Protein AF-A0A3M1Y9X3-F1 (afdb_monomer_lite)

Structure (mmCIF, N/CA/C/O backbone):
data_AF-A0A3M1Y9X3-F1
#
_entry.id   AF-A0A3M1Y9X3-F1
#
loop_
_atom_site.group_PDB
_atom_site.id
_atom_site.type_symbol
_atom_site.label_atom_id
_atom_site.label_alt_id
_atom_site.label_comp_id
_atom_site.label_asym_id
_atom_site.label_entity_id
_atom_site.label_seq_id
_atom_site.pdbx_PDB_ins_code
_atom_site.Cartn_x
_atom_site.Cartn_y
_atom_site.Cartn_z
_atom_site.occupancy
_atom_site.B_iso_or_equiv
_atom_site.auth_seq_id
_atom_site.auth_comp_id
_atom_site.auth_asym_id
_atom_site.auth_atom_id
_atom_site.pdbx_PDB_model_num
ATOM 1 N N . MET A 1 1 ? 29.816 -4.822 -5.040 1.00 51.78 1 MET A N 1
ATOM 2 C CA . MET A 1 1 ? 30.698 -4.281 -6.110 1.00 51.78 1 MET A CA 1
ATOM 3 C C . MET A 1 1 ? 29.954 -3.643 -7.298 1.00 51.78 1 MET A C 1
ATOM 5 O O . MET A 1 1 ? 30.476 -2.683 -7.849 1.00 51.78 1 MET A O 1
ATOM 9 N N . ARG A 1 2 ? 28.744 -4.093 -7.690 1.00 54.59 2 ARG A N 1
ATOM 10 C CA . ARG A 1 2 ? 27.957 -3.503 -8.805 1.00 54.59 2 ARG A CA 1
ATOM 11 C C . ARG A 1 2 ? 27.563 -2.029 -8.587 1.00 54.59 2 ARG A C 1
ATOM 13 O O . ARG A 1 2 ? 27.674 -1.231 -9.508 1.00 54.59 2 ARG A O 1
ATOM 20 N N . ASN A 1 3 ? 27.192 -1.663 -7.360 1.00 64.19 3 ASN A N 1
ATOM 21 C CA . ASN A 1 3 ? 26.694 -0.319 -7.032 1.00 64.19 3 ASN A CA 1
ATOM 22 C C . ASN A 1 3 ? 27.787 0.765 -7.099 1.00 64.19 3 ASN A C 1
ATOM 24 O O . ASN A 1 3 ? 27.517 1.869 -7.549 1.00 64.19 3 ASN A O 1
ATOM 28 N N . ILE A 1 4 ? 29.036 0.431 -6.748 1.00 73.25 4 ILE A N 1
ATOM 29 C CA . ILE A 1 4 ? 30.180 1.359 -6.843 1.00 73.25 4 ILE A CA 1
ATOM 30 C C . ILE A 1 4 ? 30.497 1.675 -8.312 1.00 73.25 4 ILE A C 1
ATOM 32 O O . ILE A 1 4 ? 30.696 2.831 -8.669 1.00 73.25 4 ILE A O 1
ATOM 36 N N . LYS A 1 5 ? 30.473 0.666 -9.196 1.00 69.56 5 LYS A N 1
ATOM 37 C CA . LYS A 1 5 ? 30.665 0.877 -10.642 1.00 69.56 5 LYS A CA 1
ATOM 38 C C . LYS A 1 5 ? 29.556 1.743 -11.251 1.00 69.56 5 LYS A C 1
ATOM 40 O O . LYS A 1 5 ? 29.841 2.581 -12.099 1.00 69.56 5 LYS A O 1
ATOM 45 N N . LEU A 1 6 ? 28.311 1.554 -10.807 1.00 72.19 6 LEU A N 1
ATOM 46 C CA . LEU A 1 6 ? 27.173 2.370 -11.238 1.00 72.19 6 LEU A CA 1
ATOM 47 C C . LEU A 1 6 ? 27.289 3.820 -10.751 1.00 72.19 6 LEU A C 1
ATOM 49 O O . LEU A 1 6 ? 27.031 4.724 -11.536 1.00 72.19 6 LEU A O 1
ATOM 53 N N . PHE A 1 7 ? 27.755 4.043 -9.518 1.00 76.31 7 PHE A N 1
ATOM 54 C CA . PHE A 1 7 ? 28.003 5.381 -8.974 1.00 76.31 7 PHE A CA 1
ATOM 55 C C . PHE A 1 7 ? 29.033 6.163 -9.799 1.00 76.31 7 PHE A C 1
ATOM 57 O O . PHE A 1 7 ? 28.748 7.272 -10.239 1.00 76.31 7 PHE A O 1
ATOM 64 N N . PHE A 1 8 ? 30.199 5.574 -10.087 1.00 81.38 8 PHE A N 1
ATOM 65 C CA . PHE A 1 8 ? 31.223 6.254 -10.891 1.00 81.38 8 PHE A CA 1
ATOM 66 C C . PHE A 1 8 ? 30.793 6.468 -12.345 1.00 81.38 8 PHE A C 1
ATOM 68 O O . PHE A 1 8 ? 31.128 7.491 -12.934 1.00 81.38 8 PHE A O 1
ATOM 75 N N . LYS A 1 9 ? 30.014 5.542 -12.918 1.00 71.94 9 LYS A N 1
ATOM 76 C CA . LYS A 1 9 ? 29.451 5.712 -14.262 1.00 71.94 9 LYS A CA 1
ATOM 77 C C . LYS A 1 9 ? 28.420 6.844 -14.297 1.00 71.94 9 LYS A C 1
ATOM 79 O O . LYS A 1 9 ? 28.473 7.661 -15.207 1.00 71.94 9 LYS A O 1
ATOM 84 N N . ALA A 1 10 ? 27.536 6.923 -13.302 1.00 69.00 10 ALA A N 1
ATOM 85 C CA . ALA A 1 10 ? 26.577 8.016 -13.164 1.00 69.00 10 ALA A CA 1
ATOM 86 C C . ALA A 1 10 ? 27.290 9.361 -12.959 1.00 69.00 10 ALA A C 1
ATOM 88 O O . ALA A 1 10 ? 26.981 10.315 -13.656 1.00 69.00 10 ALA A O 1
ATOM 89 N N . LEU A 1 11 ? 28.306 9.415 -12.091 1.00 78.62 11 LEU A N 1
ATOM 90 C CA . LEU A 1 11 ? 29.113 10.615 -11.859 1.00 78.62 11 LEU A CA 1
ATOM 91 C C . LEU A 1 11 ? 29.820 11.094 -13.136 1.00 78.62 11 LEU A C 1
ATOM 93 O O . LEU A 1 11 ? 29.822 12.283 -13.437 1.00 78.62 11 LEU A O 1
ATOM 97 N N . TRP A 1 12 ? 30.395 10.169 -13.905 1.00 79.25 12 TRP A N 1
ATOM 98 C CA . TRP A 1 12 ? 31.059 10.481 -15.169 1.00 79.25 12 TRP A CA 1
ATOM 99 C C . TRP A 1 12 ? 30.085 10.973 -16.248 1.00 79.25 12 TRP A C 1
ATOM 101 O O . TRP A 1 12 ? 30.416 11.900 -16.983 1.00 79.25 12 TRP A O 1
ATOM 111 N N . LEU A 1 13 ? 28.882 10.398 -16.318 1.00 75.50 13 LEU A N 1
ATOM 112 C CA . LEU A 1 13 ? 27.812 10.863 -17.207 1.00 75.50 13 LEU A CA 1
ATOM 113 C C . LEU A 1 13 ? 27.341 12.274 -16.811 1.00 75.50 13 LEU A C 1
ATOM 115 O O . LEU A 1 13 ? 27.300 13.161 -17.661 1.00 75.50 13 LEU A O 1
ATOM 119 N N . THR A 1 14 ? 27.139 12.533 -15.513 1.00 74.94 14 THR A N 1
ATOM 120 C CA . THR A 1 14 ? 26.789 13.866 -14.991 1.00 74.94 14 THR A CA 1
ATOM 121 C C . THR A 1 14 ? 27.851 14.917 -15.322 1.00 74.94 14 THR A C 1
ATOM 123 O O . THR A 1 14 ? 27.508 16.023 -15.732 1.00 74.94 14 THR A O 1
ATOM 126 N N . LEU A 1 15 ? 29.142 14.579 -15.213 1.00 79.06 15 LEU A N 1
ATOM 127 C CA . LEU A 1 15 ? 30.249 15.471 -15.593 1.00 79.06 15 LEU A CA 1
ATOM 128 C C . LEU A 1 15 ? 30.286 15.782 -17.098 1.00 79.06 15 LEU A C 1
ATOM 130 O O . LEU A 1 15 ? 30.817 16.817 -17.492 1.00 79.06 15 LEU A O 1
ATOM 134 N N . LYS A 1 16 ? 29.719 14.908 -17.936 1.00 80.94 16 LYS A N 1
ATOM 135 C CA . LYS A 1 16 ? 29.581 15.103 -19.386 1.00 80.94 16 LYS A CA 1
ATOM 136 C C . LYS A 1 16 ? 28.283 15.799 -19.800 1.00 80.94 16 LYS A C 1
ATOM 138 O O . LYS A 1 16 ? 28.095 16.052 -20.985 1.00 80.94 16 LYS A O 1
ATOM 143 N N . GLY A 1 17 ? 27.391 16.100 -18.853 1.00 69.38 17 GLY A N 1
ATOM 144 C CA . GLY A 1 17 ? 26.047 16.605 -19.147 1.00 69.38 17 GLY A CA 1
ATOM 145 C C . GLY A 1 17 ? 25.106 15.550 -19.743 1.00 69.38 17 GLY A C 1
ATOM 146 O O . GLY A 1 17 ? 24.003 15.886 -20.168 1.00 69.38 17 GLY A O 1
ATOM 147 N N . GLU A 1 18 ? 25.513 14.279 -19.762 1.00 67.69 18 GLU A N 1
ATOM 148 C CA . GLU A 1 18 ? 24.703 13.161 -20.238 1.00 67.69 18 GLU A CA 1
ATOM 149 C C . GLU A 1 18 ? 23.920 12.569 -19.058 1.00 67.69 18 GLU A C 1
ATOM 151 O O . GLU A 1 18 ? 24.476 12.288 -17.995 1.00 67.69 18 GLU A O 1
ATOM 156 N N . LYS A 1 19 ? 22.610 12.363 -19.219 1.00 61.88 19 LYS A N 1
ATOM 157 C CA . LYS A 1 19 ? 21.812 11.660 -18.207 1.00 61.88 19 LYS A CA 1
ATOM 158 C C . LYS A 1 19 ? 21.977 10.149 -18.395 1.00 61.88 19 LYS A C 1
ATOM 160 O O . LYS A 1 19 ? 22.014 9.686 -19.537 1.00 61.88 19 LYS A O 1
ATOM 165 N N . PRO A 1 20 ? 22.076 9.355 -17.312 1.00 65.19 20 PRO A N 1
ATOM 166 C CA . PRO A 1 20 ? 21.984 7.908 -17.440 1.00 65.19 20 PRO A CA 1
ATOM 167 C C . PRO A 1 20 ? 20.663 7.530 -18.128 1.00 65.19 20 PRO A C 1
ATOM 169 O O . PRO A 1 20 ? 19.671 8.237 -17.947 1.00 65.19 20 PRO A O 1
ATOM 172 N N . PRO A 1 21 ? 20.643 6.441 -18.919 1.00 66.94 21 PRO A N 1
ATOM 173 C CA . PRO A 1 21 ? 19.428 6.009 -19.595 1.00 66.94 21 PRO A CA 1
ATOM 174 C C . PRO A 1 21 ? 18.336 5.755 -18.554 1.00 66.94 21 PRO A C 1
ATOM 176 O O . PRO A 1 21 ? 18.556 5.003 -17.599 1.00 66.94 21 PRO A O 1
ATOM 179 N N . GLU A 1 22 ? 17.190 6.413 -18.724 1.00 66.56 22 GLU A N 1
ATOM 180 C CA . GLU A 1 22 ? 16.031 6.225 -17.856 1.00 66.56 22 GLU A CA 1
ATOM 181 C C . GLU A 1 22 ? 15.570 4.769 -17.951 1.00 66.56 22 GLU A C 1
ATOM 183 O O . GLU A 1 22 ? 15.466 4.193 -19.038 1.00 66.56 22 GLU A O 1
ATOM 188 N N . LEU A 1 23 ? 15.341 4.137 -16.797 1.00 73.75 23 LEU A N 1
ATOM 189 C CA . LEU A 1 23 ? 14.733 2.815 -16.789 1.00 73.75 23 LEU A CA 1
ATOM 190 C C 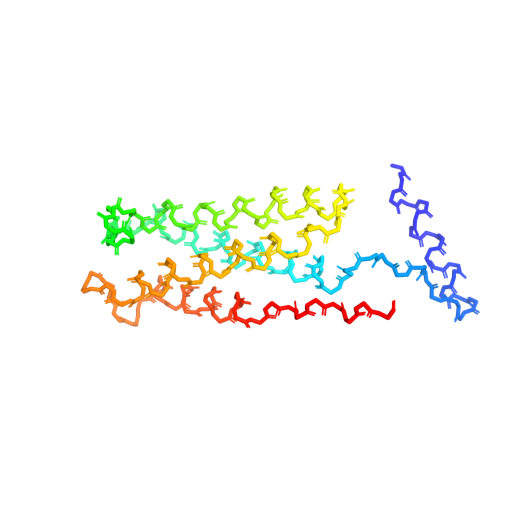. LEU A 1 23 ? 13.263 2.956 -17.200 1.00 73.75 23 LEU A C 1
ATOM 192 O O . LEU A 1 23 ? 12.618 3.930 -16.808 1.00 73.75 23 LEU A O 1
ATOM 196 N N . PRO A 1 24 ? 12.689 1.963 -17.901 1.00 78.25 24 PRO A N 1
ATOM 197 C CA . PRO A 1 24 ? 11.254 1.940 -18.129 1.00 78.25 24 PRO A CA 1
ATOM 198 C C . PRO A 1 24 ? 10.499 2.065 -16.800 1.00 78.25 24 PRO A C 1
ATOM 200 O O . PRO A 1 24 ? 10.837 1.374 -15.822 1.00 78.25 24 PRO A O 1
ATOM 203 N N . HIS A 1 25 ? 9.490 2.939 -16.800 1.00 84.88 25 HIS A N 1
ATOM 204 C CA . HIS A 1 25 ? 8.631 3.249 -15.655 1.00 84.88 25 HIS A CA 1
ATOM 205 C C . HIS A 1 25 ? 9.403 3.713 -14.404 1.00 84.88 25 HIS A C 1
ATOM 207 O O . HIS A 1 25 ? 9.167 3.217 -13.300 1.00 84.88 25 HIS A O 1
ATOM 213 N N . GLN A 1 26 ? 10.389 4.604 -14.568 1.00 87.38 26 GLN A N 1
ATOM 214 C CA . GLN A 1 26 ? 11.181 5.131 -13.448 1.00 87.38 26 GLN A CA 1
ATOM 215 C C . GLN A 1 26 ? 10.307 5.822 -12.386 1.00 87.38 26 GLN A C 1
ATOM 217 O O . GLN A 1 26 ? 10.519 5.617 -11.196 1.00 87.38 26 GLN A O 1
ATOM 222 N N . ASP A 1 27 ? 9.278 6.545 -12.815 1.00 90.50 27 ASP A N 1
ATOM 223 C CA . ASP A 1 27 ? 8.250 7.150 -11.968 1.00 90.50 27 ASP A CA 1
ATOM 224 C C . ASP A 1 27 ? 7.531 6.127 -11.072 1.00 90.50 27 ASP A C 1
ATOM 226 O O . ASP A 1 27 ? 7.423 6.330 -9.860 1.00 90.50 27 ASP A O 1
ATOM 230 N N . LEU A 1 28 ? 7.106 4.989 -11.633 1.00 92.19 28 LEU A N 1
ATOM 231 C CA . LEU A 1 28 ? 6.507 3.900 -10.858 1.00 92.19 28 LEU A CA 1
ATOM 232 C C . LEU A 1 28 ? 7.510 3.291 -9.882 1.00 92.19 28 LEU A C 1
ATOM 234 O O . LEU A 1 28 ? 7.137 2.966 -8.760 1.00 92.19 28 LEU A O 1
ATOM 238 N N . ARG A 1 29 ? 8.781 3.134 -10.272 1.00 93.44 29 ARG A N 1
ATOM 239 C CA . ARG A 1 29 ? 9.819 2.605 -9.366 1.00 93.44 29 ARG A CA 1
ATOM 240 C C . ARG A 1 29 ? 10.021 3.512 -8.161 1.00 93.44 29 ARG A C 1
ATOM 242 O O . ARG A 1 29 ? 10.113 3.006 -7.042 1.00 93.44 29 ARG A O 1
ATOM 249 N N . ASP A 1 30 ? 10.080 4.815 -8.395 1.00 94.25 30 ASP A N 1
ATOM 250 C CA . ASP A 1 30 ? 10.288 5.809 -7.346 1.00 94.25 30 ASP A CA 1
ATOM 251 C C . ASP A 1 30 ? 9.070 5.868 -6.412 1.00 94.25 30 ASP A C 1
ATOM 253 O O . ASP A 1 30 ? 9.229 5.856 -5.189 1.00 94.25 30 ASP A O 1
ATOM 257 N N . TRP A 1 31 ? 7.855 5.816 -6.970 1.00 96.62 31 TRP A N 1
ATOM 258 C CA . TRP A 1 31 ? 6.616 5.704 -6.195 1.00 96.62 31 TRP A CA 1
ATOM 259 C C . TRP A 1 31 ? 6.553 4.396 -5.381 1.00 96.62 31 TRP A C 1
ATOM 261 O O . TRP A 1 31 ? 6.260 4.406 -4.190 1.00 96.62 31 TRP A O 1
ATOM 271 N N . ILE A 1 32 ? 6.931 3.248 -5.943 1.00 96.75 32 ILE A N 1
ATOM 272 C CA . ILE A 1 32 ? 6.962 1.993 -5.173 1.00 96.75 32 ILE A CA 1
ATOM 273 C C . ILE A 1 32 ? 7.895 2.127 -3.962 1.00 96.75 32 ILE A C 1
ATOM 275 O O . ILE A 1 32 ? 7.511 1.789 -2.842 1.00 96.75 32 ILE A O 1
ATOM 279 N N . GLN A 1 33 ? 9.111 2.641 -4.168 1.00 96.38 33 GLN A N 1
ATOM 280 C CA . GLN A 1 33 ? 10.102 2.771 -3.096 1.00 96.38 33 GLN A CA 1
ATOM 281 C C . GLN A 1 33 ? 9.665 3.747 -2.002 1.00 96.38 33 GLN A C 1
ATOM 283 O O . GLN A 1 33 ? 9.849 3.453 -0.820 1.00 96.38 33 GLN A O 1
ATOM 288 N N . ALA A 1 34 ? 9.076 4.883 -2.376 1.00 97.44 34 ALA A N 1
ATOM 289 C CA . ALA A 1 34 ? 8.610 5.877 -1.416 1.00 97.44 34 ALA A CA 1
ATOM 290 C C . ALA A 1 34 ? 7.360 5.420 -0.633 1.00 97.44 34 ALA A C 1
ATOM 292 O O . ALA A 1 34 ? 7.177 5.853 0.505 1.00 97.44 34 ALA A O 1
ATOM 293 N N . GLY A 1 35 ? 6.552 4.499 -1.172 1.00 97.88 35 GLY A N 1
ATOM 294 C CA . GLY A 1 35 ? 5.385 3.939 -0.480 1.00 97.88 35 GLY A CA 1
ATOM 295 C C . GLY A 1 35 ? 5.712 2.923 0.616 1.00 97.88 35 GLY A C 1
ATOM 296 O O . GLY A 1 35 ? 4.976 2.819 1.601 1.00 97.88 35 GLY A O 1
ATOM 297 N N . VAL A 1 36 ? 6.823 2.187 0.486 1.00 98.25 36 VAL A N 1
ATOM 298 C CA . VAL A 1 36 ? 7.245 1.151 1.451 1.00 98.25 36 VAL A CA 1
ATOM 299 C C . VAL A 1 36 ? 7.271 1.646 2.906 1.00 98.25 36 VAL A C 1
ATOM 301 O O . VAL A 1 36 ? 6.623 1.004 3.737 1.00 98.25 36 VAL A O 1
ATOM 304 N N . PRO A 1 37 ? 7.962 2.750 3.262 1.00 98.06 37 PRO A N 1
ATOM 305 C CA . PRO A 1 37 ? 8.015 3.204 4.652 1.00 98.06 37 PRO A CA 1
ATOM 306 C C . PRO A 1 37 ? 6.641 3.613 5.205 1.00 98.06 37 PRO A C 1
ATOM 308 O O . PRO A 1 37 ? 6.371 3.379 6.381 1.00 98.06 37 PRO A O 1
ATOM 311 N N . ILE A 1 38 ? 5.750 4.161 4.372 1.00 98.00 38 ILE A N 1
ATOM 312 C CA . ILE A 1 38 ? 4.393 4.568 4.776 1.00 98.00 38 ILE A CA 1
ATOM 313 C C . ILE A 1 38 ? 3.557 3.326 5.118 1.00 98.00 38 ILE A C 1
ATOM 315 O O . ILE A 1 38 ? 2.935 3.246 6.184 1.00 98.00 38 ILE A O 1
ATOM 319 N N . ALA A 1 39 ? 3.591 2.316 4.244 1.00 98.06 39 ALA A N 1
ATOM 320 C CA . ALA A 1 39 ? 2.872 1.062 4.445 1.00 98.06 39 ALA A CA 1
ATOM 321 C C . ALA A 1 39 ? 3.417 0.274 5.649 1.00 98.06 39 ALA A C 1
ATOM 323 O O . ALA A 1 39 ? 2.645 -0.205 6.481 1.00 98.06 39 ALA A O 1
ATOM 324 N N . GLN A 1 40 ? 4.744 0.194 5.796 1.00 98.06 40 GLN A N 1
ATOM 325 C CA . GLN A 1 40 ? 5.384 -0.453 6.945 1.00 98.06 40 GLN A CA 1
ATOM 326 C C . GLN A 1 40 ? 5.026 0.245 8.254 1.00 98.06 40 GLN A C 1
ATOM 328 O O . GLN A 1 40 ? 4.656 -0.428 9.216 1.00 98.06 40 GLN A O 1
ATOM 333 N N . LYS A 1 41 ? 5.051 1.583 8.288 1.00 97.31 41 LYS A N 1
ATOM 334 C CA . LYS A 1 41 ? 4.693 2.323 9.498 1.00 97.31 41 LYS A CA 1
ATOM 335 C C . LYS A 1 41 ? 3.240 2.098 9.906 1.00 97.31 41 LYS A C 1
ATOM 337 O O . LYS A 1 41 ? 2.940 1.927 11.086 1.00 97.31 41 LYS A O 1
ATOM 342 N N . THR A 1 42 ? 2.347 2.055 8.923 1.00 96.88 42 THR A N 1
ATOM 343 C CA . THR A 1 42 ? 0.931 1.740 9.137 1.00 96.88 42 THR A CA 1
ATOM 344 C C . THR A 1 42 ? 0.764 0.339 9.732 1.00 96.88 42 THR A C 1
ATOM 346 O O . THR A 1 42 ? 0.019 0.161 10.696 1.00 96.88 42 THR A O 1
ATOM 349 N N . LEU A 1 43 ? 1.504 -0.647 9.215 1.00 96.69 43 LEU A N 1
ATOM 350 C CA . LEU A 1 43 ? 1.485 -2.018 9.725 1.00 96.69 43 LEU A CA 1
ATOM 351 C C . LEU A 1 43 ? 2.031 -2.126 11.158 1.00 96.69 43 LEU A C 1
ATOM 353 O O . LEU A 1 43 ? 1.472 -2.858 11.972 1.00 96.69 43 LEU A O 1
ATOM 357 N N . GLU A 1 44 ? 3.101 -1.400 11.485 1.00 96.06 44 GLU A N 1
ATOM 358 C CA . GLU A 1 44 ? 3.636 -1.341 12.852 1.00 96.06 44 GLU A CA 1
ATOM 359 C C . GLU A 1 44 ? 2.585 -0.852 13.847 1.00 96.06 44 GLU A C 1
ATOM 361 O O . GLU A 1 44 ? 2.415 -1.457 14.904 1.00 96.06 44 GLU A O 1
ATOM 366 N N . ILE A 1 45 ? 1.864 0.219 13.503 1.00 94.31 45 ILE A N 1
ATOM 367 C CA . ILE A 1 45 ? 0.806 0.764 14.358 1.00 94.31 45 ILE A CA 1
ATOM 368 C C . ILE A 1 45 ? -0.309 -0.269 14.521 1.00 94.31 45 ILE A C 1
ATOM 370 O O . ILE A 1 45 ? -0.712 -0.533 15.653 1.00 94.31 45 ILE A O 1
ATOM 374 N N . LEU A 1 46 ? -0.743 -0.905 13.427 1.00 93.12 46 LEU A N 1
ATOM 375 C CA . LEU A 1 46 ? -1.778 -1.943 13.460 1.00 93.12 46 LEU A CA 1
ATOM 376 C C . LEU A 1 46 ? -1.443 -3.095 14.410 1.00 93.12 46 LEU A C 1
ATOM 378 O O . LEU A 1 46 ? -2.298 -3.504 15.190 1.00 93.12 46 LEU A O 1
ATOM 382 N N . ASN A 1 47 ? -0.189 -3.553 14.418 1.00 90.94 47 ASN A N 1
ATOM 383 C CA . ASN A 1 47 ? 0.262 -4.629 15.308 1.00 90.94 47 ASN A CA 1
ATOM 384 C C . ASN A 1 47 ? 0.184 -4.270 16.806 1.00 90.94 47 ASN A C 1
ATOM 386 O O . ASN A 1 47 ? 0.297 -5.156 17.650 1.00 90.94 47 ASN A O 1
ATOM 390 N N . THR A 1 48 ? 0.036 -2.985 17.145 1.00 90.06 48 THR A N 1
ATOM 391 C CA . THR A 1 48 ? -0.102 -2.495 18.530 1.00 90.06 48 THR A CA 1
ATOM 392 C C . THR A 1 48 ? -1.532 -2.092 18.892 1.00 90.06 48 THR A C 1
ATOM 394 O O . THR A 1 48 ? -1.799 -1.738 20.039 1.00 90.06 48 THR A O 1
ATOM 397 N N . THR A 1 49 ? -2.455 -2.132 17.931 1.00 83.12 49 THR A N 1
ATOM 398 C CA . THR A 1 49 ? -3.868 -1.782 18.119 1.00 83.12 49 THR A CA 1
ATOM 399 C C . THR A 1 49 ? -4.748 -3.026 18.173 1.00 83.12 49 THR A C 1
ATOM 401 O O . THR A 1 49 ? -4.336 -4.110 17.774 1.00 83.12 49 THR A O 1
ATOM 404 N N . ASN A 1 50 ? -5.985 -2.870 18.648 1.00 82.00 50 ASN A N 1
ATOM 405 C CA . ASN A 1 50 ? -6.980 -3.935 18.538 1.00 82.00 50 ASN A CA 1
ATOM 406 C C . ASN A 1 50 ? -7.270 -4.234 17.060 1.00 82.00 50 ASN A C 1
ATOM 408 O O . ASN A 1 50 ? -7.341 -3.316 16.243 1.00 82.00 50 ASN A O 1
ATOM 412 N N . GLU A 1 51 ? -7.445 -5.514 16.734 1.00 86.81 51 GLU A N 1
ATOM 413 C CA . GLU A 1 51 ? -7.704 -5.955 15.364 1.00 86.81 51 GLU A CA 1
ATOM 414 C C . GLU A 1 51 ? -9.059 -5.412 14.885 1.00 86.81 51 GLU A C 1
ATOM 416 O O . GLU A 1 51 ? -10.098 -5.727 15.462 1.00 86.81 51 GLU A O 1
ATOM 421 N N . ILE A 1 52 ? -9.038 -4.609 13.819 1.00 90.69 52 ILE A N 1
ATOM 422 C CA . ILE A 1 52 ? -10.240 -4.103 13.146 1.00 90.69 52 ILE A CA 1
ATOM 423 C C . ILE A 1 52 ? -10.573 -5.041 11.993 1.00 90.69 52 ILE A C 1
ATOM 425 O O . ILE A 1 52 ? -9.695 -5.359 11.182 1.00 90.69 52 ILE A O 1
ATOM 429 N N . THR A 1 53 ? -11.834 -5.457 11.882 1.00 91.56 53 THR A N 1
ATOM 430 C CA . THR A 1 53 ? -12.295 -6.300 10.769 1.00 91.56 53 THR A CA 1
ATOM 431 C C . THR A 1 53 ? -13.296 -5.554 9.903 1.00 91.56 53 THR A C 1
ATOM 433 O O . THR A 1 53 ? -14.180 -4.858 10.392 1.00 91.56 53 THR A O 1
ATOM 436 N N . VAL A 1 54 ? -13.175 -5.711 8.587 1.00 92.31 54 VAL A N 1
ATOM 437 C CA . VAL A 1 54 ? -14.090 -5.113 7.615 1.00 92.31 54 VAL A CA 1
ATOM 438 C C . VAL A 1 54 ? -14.552 -6.109 6.576 1.00 92.31 54 VAL A C 1
ATOM 440 O O . VAL A 1 54 ? -13.857 -7.066 6.241 1.00 92.31 54 VAL A O 1
ATOM 443 N N . LYS A 1 55 ? -15.747 -5.861 6.041 1.00 89.88 55 LYS A N 1
ATOM 444 C CA . LYS A 1 55 ? -16.293 -6.640 4.937 1.00 89.88 55 LYS A CA 1
ATOM 445 C C . LYS A 1 55 ? -15.876 -6.021 3.602 1.00 89.88 55 LYS A C 1
ATOM 447 O O . LYS A 1 55 ? -16.343 -4.934 3.252 1.00 89.88 55 LYS A O 1
ATOM 452 N N . VAL A 1 56 ? -15.038 -6.741 2.865 1.00 88.62 56 VAL A N 1
ATOM 453 C CA . VAL A 1 56 ? -14.546 -6.403 1.521 1.00 88.62 56 VAL A CA 1
ATOM 454 C C . VAL A 1 56 ? -14.981 -7.528 0.586 1.00 88.62 56 VAL A C 1
ATOM 456 O O . VAL A 1 56 ? -14.748 -8.699 0.884 1.00 88.62 56 VAL A O 1
ATOM 459 N N . ASP A 1 57 ? -15.704 -7.202 -0.487 1.00 86.69 57 ASP A N 1
ATOM 460 C CA . ASP A 1 57 ? -16.212 -8.175 -1.474 1.00 86.69 57 ASP A CA 1
ATOM 461 C C . ASP A 1 57 ? -16.929 -9.389 -0.862 1.00 86.69 57 ASP A C 1
ATOM 463 O O . ASP A 1 57 ? -16.752 -10.544 -1.250 1.00 86.69 57 ASP A O 1
ATOM 467 N N . GLY A 1 58 ? -17.739 -9.134 0.166 1.00 87.81 58 GLY A N 1
ATOM 468 C CA . GLY A 1 58 ? -18.495 -10.182 0.847 1.00 87.81 58 GLY A CA 1
ATOM 469 C C . GLY A 1 58 ? -17.707 -10.977 1.893 1.00 87.81 58 GLY A C 1
ATOM 470 O O . GLY A 1 58 ? -18.323 -11.763 2.614 1.00 87.81 58 GLY A O 1
ATOM 471 N N . ARG A 1 59 ? -16.395 -10.756 2.032 1.00 89.94 59 ARG A N 1
ATOM 472 C CA . ARG A 1 59 ? -15.504 -11.476 2.953 1.00 89.94 59 ARG A CA 1
ATOM 473 C C . ARG A 1 59 ? -15.075 -10.588 4.112 1.00 89.94 59 ARG A C 1
ATOM 475 O O . ARG A 1 59 ? -14.825 -9.404 3.926 1.00 89.94 59 ARG A O 1
ATOM 482 N N . ASN A 1 60 ? -14.946 -11.176 5.297 1.00 92.88 60 ASN A N 1
ATOM 483 C CA . ASN A 1 60 ? -14.334 -10.494 6.432 1.00 92.88 60 ASN A CA 1
ATOM 484 C C . ASN A 1 60 ? -12.814 -10.522 6.264 1.00 92.88 60 ASN A C 1
ATOM 486 O O . ASN A 1 60 ? -12.220 -11.594 6.142 1.00 92.88 60 ASN A O 1
ATOM 490 N N . GLN A 1 61 ? -12.201 -9.347 6.253 1.00 93.25 61 GLN A N 1
ATOM 491 C CA . GLN A 1 61 ? -10.761 -9.161 6.192 1.00 93.25 61 GLN A CA 1
ATOM 492 C C . GLN A 1 61 ? -10.331 -8.256 7.329 1.00 93.25 61 GLN A C 1
ATOM 494 O O . GLN A 1 61 ? -10.989 -7.260 7.629 1.00 93.25 61 GLN A O 1
ATOM 499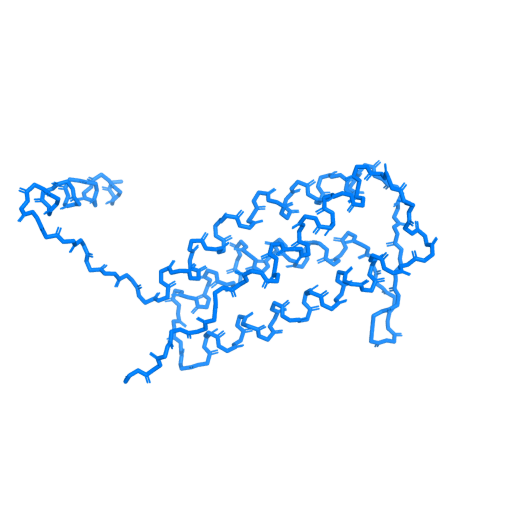 N N . SER A 1 62 ? -9.217 -8.599 7.960 1.00 94.38 62 SER A N 1
ATOM 500 C CA . SER A 1 62 ? -8.672 -7.748 8.997 1.00 94.38 62 SER A CA 1
ATOM 501 C C . SER A 1 62 ? -7.799 -6.642 8.418 1.00 94.38 62 SER A C 1
ATOM 503 O O . SER A 1 62 ? -7.159 -6.810 7.375 1.00 94.38 62 SER A O 1
ATOM 505 N N . ALA A 1 63 ? -7.747 -5.511 9.117 1.00 95.00 63 ALA A N 1
ATOM 506 C CA . ALA A 1 63 ? -6.911 -4.372 8.758 1.00 95.00 63 ALA A CA 1
ATOM 507 C C . ALA A 1 63 ? -5.440 -4.778 8.589 1.00 95.00 63 ALA A C 1
ATOM 509 O O . ALA A 1 63 ? -4.780 -4.377 7.631 1.00 95.00 63 ALA A O 1
ATOM 510 N N . THR A 1 64 ? -4.954 -5.644 9.481 1.00 95.81 64 THR A N 1
ATOM 511 C CA . THR A 1 64 ? -3.603 -6.202 9.435 1.00 95.81 64 THR A CA 1
ATOM 512 C C . THR A 1 64 ? -3.352 -6.979 8.144 1.00 95.81 64 THR A C 1
ATOM 514 O O . THR A 1 64 ? -2.294 -6.821 7.537 1.00 95.81 64 THR A O 1
ATOM 517 N N . VAL A 1 65 ? -4.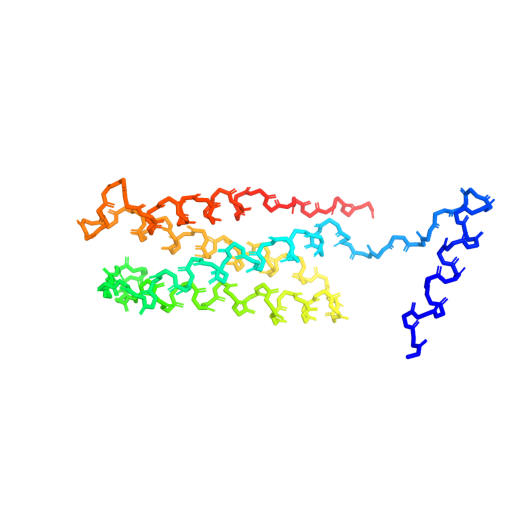305 -7.799 7.687 1.00 95.56 65 VAL A N 1
ATOM 518 C CA . VAL A 1 65 ? -4.176 -8.545 6.423 1.00 95.56 65 VAL A CA 1
ATOM 519 C C . VAL A 1 65 ? -4.163 -7.602 5.221 1.00 95.56 65 VAL A C 1
ATOM 521 O O . VAL A 1 65 ? -3.308 -7.761 4.352 1.00 95.56 65 VAL A O 1
ATOM 524 N N . ILE A 1 66 ? -5.047 -6.601 5.197 1.00 96.44 66 ILE A N 1
ATOM 525 C CA . ILE A 1 66 ? -5.113 -5.605 4.114 1.00 96.44 66 ILE A CA 1
ATOM 526 C C . ILE A 1 66 ? -3.771 -4.875 3.985 1.00 96.44 66 ILE A C 1
ATOM 528 O O . ILE A 1 66 ? -3.157 -4.874 2.919 1.00 96.44 66 ILE A O 1
ATOM 532 N N . VAL A 1 67 ? -3.256 -4.317 5.085 1.00 97.81 67 VAL A N 1
ATOM 533 C CA . VAL A 1 67 ? -2.000 -3.553 5.051 1.00 97.81 67 VAL A CA 1
ATOM 534 C C . VAL A 1 67 ? -0.788 -4.455 4.796 1.00 97.81 67 VAL A C 1
ATOM 536 O O . VAL A 1 67 ? 0.136 -4.043 4.096 1.00 97.81 67 VAL A O 1
ATOM 539 N N . LYS A 1 68 ? -0.785 -5.710 5.271 1.00 97.75 68 LYS A N 1
ATOM 540 C CA . LYS A 1 68 ? 0.250 -6.692 4.893 1.00 97.75 68 LYS A CA 1
ATOM 541 C C . LYS A 1 68 ? 0.267 -6.968 3.391 1.00 97.75 68 LYS A C 1
ATOM 543 O O . LYS A 1 68 ? 1.357 -7.081 2.835 1.00 97.75 68 LYS A O 1
ATOM 548 N N . GLY A 1 69 ? -0.901 -7.059 2.752 1.00 98.19 69 GLY A N 1
ATOM 549 C CA . GLY A 1 69 ? -1.019 -7.188 1.297 1.00 98.19 69 GLY A CA 1
ATOM 550 C C . GLY A 1 69 ? -0.336 -6.027 0.578 1.00 98.19 69 GLY A C 1
ATOM 551 O O . GLY A 1 69 ? 0.566 -6.245 -0.221 1.00 98.19 69 GLY A O 1
ATOM 552 N N . ILE A 1 70 ? -0.643 -4.796 0.983 1.00 98.44 70 ILE A N 1
ATOM 553 C CA . ILE A 1 70 ? -0.036 -3.580 0.415 1.00 98.44 70 ILE A CA 1
ATOM 554 C C . ILE A 1 70 ? 1.487 -3.567 0.597 1.00 98.44 70 ILE A C 1
ATOM 556 O O . ILE A 1 70 ? 2.236 -3.284 -0.340 1.00 98.44 70 ILE A O 1
ATOM 560 N N . VAL A 1 71 ? 1.976 -3.910 1.795 1.00 98.62 71 VAL A N 1
ATOM 561 C CA . VAL A 1 71 ? 3.421 -4.032 2.054 1.00 98.62 71 VAL A CA 1
ATOM 562 C C . VAL A 1 71 ? 4.049 -5.082 1.136 1.00 98.62 71 VAL A C 1
ATOM 564 O O . VAL A 1 71 ? 5.127 -4.849 0.584 1.00 98.62 71 VAL A O 1
ATOM 567 N N . TYR A 1 72 ? 3.396 -6.229 0.950 1.00 98.62 72 TYR A N 1
ATOM 568 C CA . TYR A 1 72 ? 3.871 -7.271 0.044 1.00 98.62 72 TYR A CA 1
ATOM 569 C C . TYR A 1 72 ? 3.916 -6.780 -1.408 1.00 98.62 72 TYR A C 1
ATOM 571 O O . TYR A 1 72 ? 4.946 -6.944 -2.067 1.00 98.62 72 TYR A O 1
ATOM 579 N N . HIS A 1 73 ? 2.867 -6.108 -1.884 1.00 98.56 73 HIS A N 1
ATOM 580 C CA . HIS A 1 73 ? 2.819 -5.578 -3.242 1.00 98.56 73 HIS A CA 1
ATOM 581 C C . HIS A 1 73 ? 3.965 -4.589 -3.501 1.00 98.56 73 HIS A C 1
ATOM 583 O O . HIS A 1 73 ? 4.732 -4.757 -4.452 1.00 98.56 73 HIS A O 1
ATOM 589 N N . LEU A 1 74 ? 4.165 -3.619 -2.602 1.00 98.31 74 LEU A N 1
ATOM 590 C CA . LEU A 1 74 ? 5.219 -2.605 -2.725 1.00 98.31 74 LEU A CA 1
ATOM 591 C C . LEU A 1 74 ? 6.636 -3.192 -2.610 1.00 98.31 74 LEU A C 1
ATOM 593 O O . LEU A 1 74 ? 7.558 -2.727 -3.275 1.00 98.31 74 LEU A O 1
ATOM 597 N N . THR A 1 75 ? 6.845 -4.207 -1.769 1.00 98.25 75 THR A N 1
ATOM 598 C CA . THR A 1 75 ? 8.201 -4.725 -1.501 1.00 98.25 75 THR A CA 1
ATOM 599 C C . THR A 1 75 ? 8.607 -5.903 -2.381 1.00 98.25 75 THR A C 1
ATOM 601 O O . THR A 1 75 ? 9.806 -6.127 -2.554 1.00 98.25 75 THR A O 1
ATOM 604 N N . GLN A 1 76 ? 7.651 -6.656 -2.929 1.00 98.00 76 GLN A N 1
ATOM 605 C CA . GLN A 1 76 ? 7.912 -7.898 -3.662 1.00 98.00 76 GLN A CA 1
ATOM 606 C C . GLN A 1 76 ? 7.272 -7.895 -5.048 1.00 98.00 76 GLN A C 1
ATOM 608 O O . GLN A 1 76 ? 7.989 -7.982 -6.047 1.00 98.00 76 GLN A O 1
ATOM 613 N N . GLU A 1 77 ? 5.945 -7.782 -5.123 1.00 97.50 77 GLU A N 1
ATOM 614 C CA . GLU A 1 77 ? 5.208 -8.022 -6.368 1.00 97.50 77 GLU A CA 1
ATOM 615 C C . GLU A 1 77 ? 5.478 -6.951 -7.425 1.00 97.50 77 GLU A C 1
ATOM 617 O O . GLU A 1 77 ? 5.910 -7.273 -8.533 1.00 97.50 77 GLU A O 1
ATOM 622 N N . TYR A 1 78 ? 5.311 -5.671 -7.091 1.00 96.88 78 TYR A N 1
ATOM 623 C CA . TYR A 1 78 ? 5.545 -4.588 -8.044 1.00 96.88 78 TYR A CA 1
ATOM 624 C C . TYR A 1 78 ? 7.012 -4.528 -8.497 1.00 96.88 78 TYR A C 1
ATOM 626 O O . TYR A 1 78 ? 7.257 -4.465 -9.707 1.00 96.88 78 TYR A O 1
ATOM 634 N N . PRO A 1 79 ? 8.020 -4.642 -7.602 1.00 95.75 79 PRO A N 1
ATOM 635 C CA . PRO A 1 79 ? 9.410 -4.779 -8.028 1.00 95.75 79 PRO A CA 1
ATOM 636 C C . PRO A 1 79 ? 9.655 -5.979 -8.949 1.00 95.75 79 PRO A C 1
ATOM 638 O O . PRO A 1 79 ? 10.439 -5.867 -9.897 1.00 95.75 79 PRO A O 1
ATOM 641 N N . TYR A 1 80 ? 8.999 -7.116 -8.703 1.00 95.81 80 TYR A N 1
ATOM 642 C CA . TYR A 1 80 ? 9.099 -8.293 -9.563 1.00 95.81 80 TYR A CA 1
ATOM 643 C C . TYR A 1 80 ? 8.521 -8.026 -10.958 1.00 95.81 80 TYR A C 1
ATOM 645 O O . TYR A 1 80 ? 9.207 -8.302 -11.947 1.00 95.81 80 TYR A O 1
ATOM 653 N N . LEU A 1 81 ? 7.326 -7.435 -11.044 1.00 94.75 81 LEU A N 1
ATOM 654 C CA . LEU A 1 81 ? 6.655 -7.088 -12.303 1.00 94.75 81 LEU A CA 1
ATOM 655 C C . LEU A 1 81 ? 7.457 -6.075 -13.126 1.00 94.75 81 LEU A C 1
ATOM 657 O O . LEU A 1 81 ? 7.564 -6.217 -14.344 1.00 94.75 81 LEU A O 1
ATOM 661 N N . LEU A 1 82 ? 8.075 -5.089 -12.470 1.00 92.12 82 LEU A N 1
ATOM 662 C CA . LEU A 1 82 ? 8.933 -4.106 -13.136 1.00 92.12 82 LEU A CA 1
ATOM 663 C C . LEU A 1 82 ? 10.318 -4.654 -13.495 1.00 92.12 82 LEU A C 1
ATOM 665 O O . LEU A 1 82 ? 11.028 -4.054 -14.303 1.00 92.12 82 LEU A O 1
ATOM 669 N N . LYS A 1 83 ? 10.762 -5.749 -12.878 1.00 91.56 83 LYS A N 1
ATOM 670 C CA . LYS A 1 83 ? 12.008 -6.426 -13.258 1.00 91.56 83 LYS A CA 1
ATOM 671 C C . LYS A 1 83 ? 11.795 -7.379 -14.436 1.00 91.56 83 LYS A C 1
ATOM 673 O O . LYS A 1 83 ? 12.697 -7.517 -15.258 1.00 91.56 83 LYS A O 1
ATOM 678 N N . HIS A 1 84 ? 10.624 -8.004 -14.519 1.00 91.94 84 HIS A N 1
ATOM 679 C CA . HIS A 1 84 ? 10.240 -8.945 -15.573 1.00 91.94 84 HIS A CA 1
ATOM 680 C C . HIS A 1 84 ? 9.093 -8.346 -16.389 1.00 91.94 84 HIS A C 1
ATOM 682 O O . HIS A 1 84 ? 7.968 -8.841 -16.368 1.00 91.94 84 HIS A O 1
ATOM 688 N N . LEU A 1 85 ? 9.382 -7.222 -17.049 1.00 88.06 85 LEU A N 1
ATOM 689 C CA . LEU A 1 85 ? 8.378 -6.459 -17.781 1.00 88.06 85 LEU A CA 1
ATOM 690 C C . LEU A 1 85 ? 7.744 -7.303 -18.889 1.00 88.06 85 LEU A C 1
ATOM 692 O O . LEU A 1 85 ? 8.429 -7.856 -19.748 1.00 88.06 85 LEU A O 1
ATOM 696 N N . THR A 1 86 ? 6.421 -7.339 -18.858 1.00 89.50 86 THR A N 1
ATOM 697 C CA . THR A 1 86 ? 5.543 -7.766 -19.944 1.00 89.50 86 THR A CA 1
ATOM 698 C C . THR A 1 86 ? 4.708 -6.561 -20.371 1.00 89.50 86 THR A C 1
ATOM 700 O O . THR A 1 86 ? 4.647 -5.562 -19.648 1.00 89.50 86 THR A O 1
ATOM 703 N N . GLU A 1 87 ? 4.015 -6.657 -21.502 1.00 84.75 87 GLU A N 1
ATOM 704 C CA . GLU A 1 87 ? 3.086 -5.613 -21.964 1.00 84.75 87 GLU A CA 1
ATOM 705 C C . GLU A 1 87 ? 1.968 -5.291 -20.952 1.00 84.75 87 GLU A C 1
ATOM 707 O O . GLU A 1 87 ? 1.405 -4.199 -20.969 1.00 84.75 87 GLU A O 1
ATOM 712 N N . HIS A 1 88 ? 1.679 -6.204 -20.017 1.00 89.19 88 HIS A N 1
ATOM 713 C CA . HIS A 1 88 ? 0.640 -6.032 -19.002 1.00 89.19 88 HIS A CA 1
ATOM 714 C C . HIS A 1 88 ? 1.176 -5.662 -17.617 1.00 89.19 88 HIS A C 1
ATOM 716 O O . HIS A 1 88 ? 0.378 -5.388 -16.726 1.00 89.19 88 HIS A O 1
ATOM 722 N N . SER A 1 89 ? 2.497 -5.613 -17.400 1.00 91.81 89 SER A N 1
ATOM 723 C CA . SER A 1 89 ? 3.057 -5.397 -16.057 1.00 91.81 89 SER A CA 1
ATOM 724 C C . SER A 1 89 ? 2.571 -4.091 -15.421 1.00 91.81 89 SER A C 1
ATOM 726 O O . SER A 1 89 ? 2.164 -4.099 -14.263 1.00 91.81 89 SER A O 1
ATOM 728 N N . ALA A 1 90 ? 2.562 -2.981 -16.167 1.00 90.94 90 ALA A N 1
ATOM 729 C CA . ALA A 1 90 ? 2.070 -1.699 -15.656 1.00 90.94 90 ALA A CA 1
ATOM 730 C C . ALA A 1 90 ? 0.563 -1.748 -15.344 1.00 90.94 90 ALA A C 1
ATOM 732 O O . ALA A 1 90 ? 0.140 -1.299 -14.280 1.00 90.94 90 ALA A O 1
ATOM 733 N N . LEU A 1 91 ? -0.234 -2.355 -16.231 1.00 92.50 91 LEU A N 1
ATOM 734 C CA . LEU A 1 91 ? -1.675 -2.530 -16.032 1.00 92.50 91 LEU A CA 1
ATOM 735 C C . LEU A 1 91 ? -1.977 -3.360 -14.778 1.00 92.50 91 LEU A C 1
ATOM 737 O O . LEU A 1 91 ? -2.843 -2.978 -13.995 1.00 92.50 91 LEU A O 1
ATOM 741 N N . THR A 1 92 ? -1.243 -4.452 -14.560 1.00 95.50 92 THR A N 1
ATOM 742 C CA . THR A 1 92 ? -1.382 -5.291 -13.365 1.00 95.50 92 THR A CA 1
ATOM 743 C C . THR A 1 92 ? -1.093 -4.495 -12.097 1.00 95.50 92 THR A C 1
ATOM 745 O O . THR A 1 92 ? -1.894 -4.542 -11.171 1.00 95.50 92 THR A O 1
ATOM 748 N N . ILE A 1 93 ? -0.015 -3.702 -12.060 1.00 96.06 93 ILE A N 1
ATOM 749 C CA . ILE A 1 93 ? 0.301 -2.857 -10.892 1.00 96.06 93 ILE A CA 1
ATOM 750 C C . ILE A 1 93 ? -0.836 -1.859 -10.632 1.00 96.06 93 ILE A C 1
ATOM 752 O O . ILE A 1 93 ? -1.275 -1.713 -9.494 1.00 96.06 93 ILE A O 1
ATOM 756 N N . HIS A 1 94 ? -1.352 -1.206 -11.676 1.00 95.56 94 HIS A N 1
ATOM 757 C CA . HIS A 1 94 ? -2.471 -0.272 -11.543 1.00 95.56 94 HIS A CA 1
ATOM 758 C C . HIS A 1 94 ? -3.740 -0.943 -11.006 1.00 95.56 94 HIS A C 1
ATOM 760 O O . HIS A 1 94 ? -4.380 -0.408 -10.101 1.00 95.56 94 HIS A O 1
ATOM 766 N N . ALA A 1 95 ? -4.095 -2.112 -11.540 1.00 96.31 95 ALA A N 1
ATOM 767 C CA . ALA A 1 95 ? -5.268 -2.861 -11.105 1.00 96.31 95 ALA A CA 1
ATOM 768 C C . ALA A 1 95 ? -5.133 -3.334 -9.650 1.00 96.31 95 ALA A C 1
ATOM 770 O O . ALA A 1 95 ? -6.066 -3.175 -8.862 1.00 96.31 95 ALA A O 1
ATOM 771 N N . THR A 1 96 ? -3.965 -3.854 -9.267 1.00 97.75 96 THR A N 1
ATOM 772 C CA . THR A 1 96 ? -3.695 -4.269 -7.886 1.00 97.75 96 THR A CA 1
ATOM 773 C C . THR A 1 96 ? -3.745 -3.075 -6.929 1.00 97.75 96 THR A C 1
ATOM 775 O O . THR A 1 96 ? -4.415 -3.154 -5.902 1.00 97.75 96 THR A O 1
ATOM 778 N N . ASN A 1 97 ? -3.161 -1.928 -7.295 1.00 97.88 97 ASN A N 1
ATOM 779 C CA . ASN A 1 97 ? -3.234 -0.709 -6.486 1.00 97.88 97 ASN A CA 1
ATOM 780 C C . ASN A 1 97 ? -4.677 -0.205 -6.322 1.00 97.88 97 ASN A C 1
ATOM 782 O O . ASN A 1 97 ? -5.056 0.250 -5.246 1.00 97.88 97 ASN A O 1
ATOM 786 N N . MET A 1 98 ? -5.511 -0.319 -7.358 1.00 97.06 98 MET A N 1
ATOM 787 C CA . MET A 1 98 ? -6.932 0.031 -7.268 1.00 97.06 98 MET A CA 1
ATOM 788 C C . MET A 1 98 ? -7.681 -0.868 -6.268 1.00 97.06 98 MET A C 1
ATOM 790 O O . 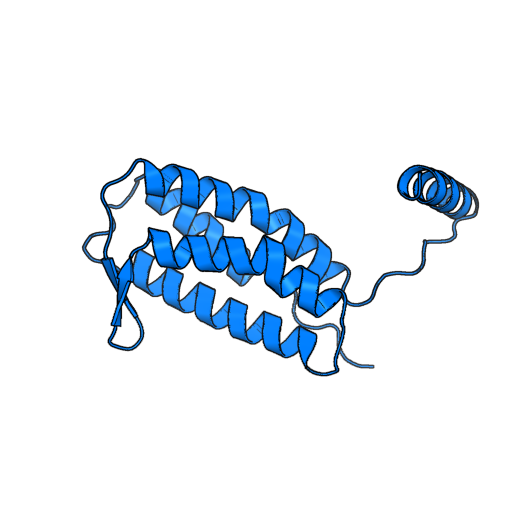MET A 1 98 ? -8.502 -0.377 -5.492 1.00 97.06 98 MET A O 1
ATOM 794 N N . ASN A 1 99 ? -7.365 -2.166 -6.232 1.00 96.69 99 ASN A N 1
ATOM 795 C CA . ASN A 1 99 ? -7.926 -3.087 -5.239 1.00 96.69 99 ASN A CA 1
ATOM 796 C C . ASN A 1 99 ? -7.457 -2.740 -3.816 1.00 96.69 99 ASN A C 1
ATOM 798 O O . ASN A 1 99 ? -8.265 -2.729 -2.886 1.00 96.69 99 ASN A O 1
ATOM 802 N N . ASP A 1 100 ? -6.178 -2.397 -3.649 1.00 97.75 100 ASP A N 1
ATOM 803 C CA . ASP A 1 100 ? -5.613 -1.957 -2.368 1.00 97.75 100 ASP A CA 1
ATOM 804 C C . ASP A 1 100 ? -6.287 -0.674 -1.857 1.00 97.75 100 ASP A C 1
ATOM 806 O O . ASP A 1 100 ? -6.686 -0.591 -0.691 1.00 97.75 100 ASP A O 1
ATOM 810 N N . GLN A 1 101 ? -6.472 0.316 -2.737 1.00 97.44 101 GLN A N 1
ATOM 811 C CA . GLN A 1 101 ? -7.199 1.550 -2.433 1.00 97.44 101 GLN A CA 1
ATOM 812 C C . GLN A 1 101 ? -8.636 1.263 -1.998 1.00 97.44 101 GLN A C 1
ATOM 814 O O . GLN A 1 101 ? -9.113 1.872 -1.038 1.00 97.44 101 GLN A O 1
ATOM 819 N N . TYR A 1 102 ? -9.324 0.350 -2.688 1.00 96.50 102 TYR A N 1
ATOM 820 C CA . TYR A 1 102 ? -10.683 -0.046 -2.338 1.00 96.50 102 TYR A CA 1
ATOM 821 C C . TYR A 1 102 ? -10.733 -0.693 -0.949 1.00 96.50 102 TYR A C 1
ATOM 823 O O . TYR A 1 102 ? -11.510 -0.256 -0.100 1.00 96.50 102 TYR A O 1
ATOM 831 N N . ALA A 1 103 ? -9.870 -1.672 -0.670 1.00 96.31 103 ALA A N 1
ATOM 832 C CA . ALA A 1 103 ? -9.820 -2.332 0.634 1.00 96.31 103 ALA A CA 1
ATOM 833 C C . ALA A 1 103 ? -9.515 -1.340 1.774 1.00 96.31 103 ALA A C 1
ATOM 835 O O . ALA A 1 103 ? -10.168 -1.376 2.822 1.00 96.31 103 ALA A O 1
ATOM 836 N N . LEU A 1 104 ? -8.586 -0.403 1.557 1.00 96.50 104 LEU A N 1
ATOM 837 C CA . LEU A 1 104 ? -8.294 0.681 2.501 1.00 96.50 104 LEU A CA 1
ATOM 838 C C . LEU A 1 104 ? -9.476 1.625 2.705 1.00 96.50 104 LEU A C 1
ATOM 840 O O . LEU A 1 104 ? -9.760 2.006 3.838 1.00 96.50 104 LEU A O 1
ATOM 844 N N . GLN A 1 105 ? -10.178 1.989 1.634 1.00 96.50 105 GLN A N 1
ATOM 845 C CA . GLN A 1 105 ? -11.366 2.832 1.727 1.00 96.50 105 GLN A CA 1
ATOM 846 C C . GLN A 1 105 ? -12.434 2.164 2.600 1.00 96.50 105 GLN A C 1
ATOM 848 O O . GLN A 1 105 ? -12.965 2.788 3.516 1.00 96.50 105 GLN A O 1
ATOM 853 N N . ARG A 1 106 ? -12.689 0.867 2.390 1.00 95.44 106 ARG A N 1
ATOM 854 C CA . ARG A 1 106 ? -13.624 0.088 3.217 1.00 95.44 106 ARG A CA 1
ATOM 855 C C . ARG A 1 106 ? -13.188 0.017 4.679 1.00 95.44 106 ARG A C 1
ATOM 857 O O . ARG A 1 106 ? -14.037 0.076 5.565 1.00 95.44 106 ARG A O 1
ATOM 864 N N . LEU A 1 107 ? -11.883 -0.076 4.934 1.00 94.25 107 LEU A N 1
ATOM 865 C CA . LEU A 1 107 ? -11.324 -0.014 6.283 1.00 94.25 107 LEU A CA 1
ATOM 866 C C . LEU A 1 107 ? -11.573 1.346 6.952 1.00 94.25 107 LEU A C 1
ATOM 868 O O . LEU A 1 107 ? -11.997 1.395 8.106 1.00 94.25 107 LEU A O 1
ATOM 872 N N . LEU A 1 108 ? -11.343 2.441 6.230 1.00 94.62 108 LEU A N 1
ATOM 873 C CA . LEU A 1 108 ? -11.547 3.806 6.721 1.00 94.62 108 LEU A CA 1
ATOM 874 C C . LEU A 1 108 ? -13.024 4.144 6.973 1.00 94.62 108 LEU A C 1
ATOM 876 O O . LEU A 1 108 ? -13.315 4.959 7.846 1.00 94.62 108 LEU A O 1
ATOM 880 N N . GLU A 1 109 ? -13.938 3.513 6.236 1.00 93.75 109 GLU A N 1
ATOM 881 C CA . GLU A 1 109 ? -15.396 3.638 6.387 1.00 93.75 109 GLU A CA 1
ATOM 882 C C . GLU A 1 109 ? -15.984 2.743 7.490 1.00 93.75 109 GLU A C 1
ATOM 884 O O . GLU A 1 109 ? -17.185 2.810 7.763 1.00 93.75 109 GLU A O 1
ATOM 889 N N . SER A 1 110 ? -15.175 1.882 8.114 1.00 91.81 110 SER A N 1
ATOM 890 C CA . SER A 1 110 ? -15.643 0.977 9.165 1.00 91.81 110 SER A CA 1
ATOM 891 C C . SER A 1 110 ? -16.169 1.732 10.380 1.00 91.81 110 SER A C 1
ATOM 893 O O . SER A 1 110 ? -15.538 2.672 10.858 1.00 91.81 110 SER A O 1
ATOM 895 N N . SER A 1 111 ? -17.263 1.249 10.973 1.00 87.88 111 SER A N 1
ATOM 896 C CA . SER A 1 111 ? -17.745 1.746 12.268 1.00 87.88 111 SER A CA 1
ATOM 897 C C . SER A 1 111 ? -16.772 1.472 13.419 1.00 87.88 111 SER A C 1
ATOM 899 O O . SER A 1 111 ? -16.832 2.145 14.442 1.00 87.88 111 SER A O 1
ATOM 901 N N . GLU A 1 112 ? -15.882 0.487 13.266 1.00 87.75 112 GLU A N 1
ATOM 902 C CA . GLU A 1 112 ? -14.813 0.189 14.229 1.00 87.75 112 GLU A CA 1
ATOM 903 C C . GLU A 1 112 ? -13.632 1.170 14.114 1.00 87.75 112 GLU A C 1
ATOM 905 O O . GLU A 1 112 ? -12.782 1.231 15.005 1.00 87.75 112 GLU A O 1
ATOM 910 N N . MET A 1 113 ? -13.563 1.957 13.032 1.00 91.25 113 MET A N 1
ATOM 911 C CA . MET A 1 113 ? -12.503 2.938 12.829 1.00 91.25 113 MET A CA 1
ATOM 912 C C . MET A 1 113 ? -12.732 4.166 13.711 1.00 91.25 113 MET A C 1
ATOM 914 O O . MET A 1 113 ? -13.620 4.983 13.467 1.00 91.25 113 MET A O 1
ATOM 918 N N . VAL A 1 114 ? -11.885 4.335 14.725 1.00 87.25 114 VAL A N 1
ATOM 919 C CA . VAL A 1 114 ? -11.990 5.467 15.651 1.00 87.25 114 VAL A CA 1
ATOM 920 C C . VAL A 1 114 ? -11.373 6.734 15.031 1.00 87.25 114 VAL A C 1
ATOM 922 O O . VAL A 1 114 ? -10.189 6.723 14.656 1.00 87.25 114 VAL A O 1
ATOM 925 N N . PRO A 1 115 ? -12.126 7.852 14.951 1.00 88.62 115 PRO A N 1
ATOM 926 C CA . PRO A 1 115 ? -11.610 9.130 14.468 1.00 88.62 115 PRO A CA 1
ATOM 927 C C . PRO A 1 115 ? -10.427 9.650 15.294 1.00 88.62 115 PRO A C 1
ATOM 929 O O . PRO A 1 115 ? -10.317 9.373 16.484 1.00 88.62 115 PRO A O 1
ATOM 932 N N . ASN A 1 116 ? -9.562 10.462 14.677 1.00 89.19 116 ASN A N 1
ATOM 933 C CA . ASN A 1 116 ? -8.437 11.146 15.340 1.00 89.19 116 ASN A CA 1
ATOM 934 C C . ASN A 1 116 ? -7.407 10.228 16.033 1.00 89.19 116 ASN A C 1
ATOM 936 O O . ASN A 1 116 ? -6.640 10.686 16.878 1.00 89.19 116 ASN A O 1
ATOM 940 N N . THR A 1 117 ? -7.348 8.946 15.667 1.00 91.94 117 THR A N 1
ATOM 941 C CA . THR A 1 117 ? -6.313 8.025 16.152 1.00 91.94 117 THR A CA 1
ATOM 942 C C . THR A 1 117 ? -5.044 8.089 15.294 1.00 91.94 117 THR A C 1
ATOM 944 O O . THR A 1 117 ? -5.116 8.399 14.099 1.00 91.94 117 THR A O 1
ATOM 947 N N . PRO A 1 118 ? -3.866 7.738 15.856 1.00 92.56 118 PRO A N 1
ATOM 948 C CA . PRO A 1 118 ? -2.641 7.580 15.072 1.00 92.56 118 PRO A CA 1
ATOM 949 C C . PRO A 1 118 ? -2.814 6.597 13.913 1.00 92.56 118 PRO A C 1
ATOM 951 O O . PRO A 1 118 ? -2.308 6.855 12.823 1.00 92.56 118 PRO A O 1
ATOM 954 N N . LEU A 1 119 ? -3.567 5.515 14.137 1.00 93.00 119 LEU A N 1
ATOM 955 C CA . LEU A 1 119 ? -3.892 4.529 13.113 1.00 93.00 119 LEU A CA 1
ATOM 956 C C . LEU A 1 119 ? -4.654 5.165 11.951 1.00 93.00 119 LEU A C 1
ATOM 958 O O . LEU A 1 119 ? -4.198 5.078 10.813 1.00 93.00 119 LEU A O 1
ATOM 962 N N . LYS A 1 120 ? -5.767 5.854 12.232 1.00 94.38 120 LYS A N 1
ATOM 963 C CA . LYS A 1 120 ? -6.556 6.507 11.186 1.00 94.38 120 LYS A CA 1
ATOM 964 C C . LYS A 1 120 ? -5.712 7.489 10.373 1.00 94.38 120 LYS A C 1
ATOM 966 O O . LYS A 1 120 ? -5.765 7.451 9.151 1.00 94.38 120 LYS A O 1
ATOM 971 N N . LYS A 1 121 ? -4.892 8.313 11.035 1.00 95.25 121 LYS A N 1
ATOM 972 C CA . LYS A 1 121 ? -4.011 9.273 10.352 1.00 95.25 121 LYS A CA 1
ATOM 973 C C . LYS A 1 121 ? -3.070 8.590 9.352 1.00 95.25 121 LYS A C 1
ATOM 975 O O . LYS A 1 121 ? -2.926 9.081 8.239 1.00 95.25 121 LYS A O 1
ATOM 980 N N . HIS A 1 122 ? -2.446 7.475 9.737 1.00 95.69 122 HIS A N 1
ATOM 981 C CA . HIS A 1 122 ? -1.524 6.752 8.854 1.00 95.69 122 HIS A CA 1
ATOM 982 C C . HIS A 1 122 ? -2.257 5.984 7.749 1.00 95.69 122 HIS A C 1
ATOM 984 O O . HIS A 1 122 ? -1.761 5.918 6.632 1.00 95.69 122 HIS A O 1
ATOM 990 N N . LEU A 1 123 ? -3.457 5.460 8.017 1.00 96.62 123 LEU A N 1
ATOM 991 C CA . LEU A 1 123 ? -4.303 4.867 6.978 1.00 96.62 123 LEU A CA 1
ATOM 992 C C . LEU A 1 123 ? -4.763 5.911 5.950 1.00 96.62 123 LEU A C 1
ATOM 994 O O . LEU A 1 123 ? -4.734 5.630 4.755 1.00 96.62 123 LEU A O 1
ATOM 998 N N . ASP A 1 124 ? -5.136 7.116 6.393 1.00 97.12 124 ASP A N 1
ATOM 999 C CA . ASP A 1 124 ? -5.484 8.235 5.508 1.00 97.12 124 ASP A CA 1
ATOM 1000 C C . ASP A 1 124 ? -4.261 8.680 4.679 1.00 97.12 124 ASP A C 1
ATOM 1002 O O . ASP A 1 124 ? -4.378 8.936 3.480 1.00 97.12 124 ASP A O 1
ATOM 1006 N N . GLU A 1 125 ? -3.071 8.733 5.289 1.00 97.81 125 GLU A N 1
ATOM 1007 C CA . GLU A 1 125 ? -1.809 9.022 4.594 1.00 97.81 125 GLU A CA 1
ATOM 1008 C C . GLU A 1 125 ? -1.475 7.955 3.547 1.00 97.81 125 GLU A C 1
ATOM 1010 O O . GLU A 1 125 ? -1.180 8.295 2.401 1.00 97.81 125 GLU A O 1
ATOM 1015 N N . LEU A 1 126 ? -1.585 6.674 3.907 1.00 98.25 126 LEU A N 1
ATOM 1016 C CA . LEU A 1 126 ? -1.367 5.559 2.993 1.00 98.25 126 LEU A CA 1
ATOM 1017 C C . LEU A 1 126 ? -2.370 5.592 1.836 1.00 98.25 126 LEU A C 1
ATOM 1019 O O . LEU A 1 126 ? -1.968 5.484 0.683 1.00 98.25 126 LEU A O 1
ATOM 1023 N N . LYS A 1 127 ? -3.661 5.811 2.110 1.00 98.00 127 LYS A N 1
ATOM 1024 C CA . LYS A 1 127 ? -4.690 5.927 1.067 1.00 98.00 127 LYS A CA 1
ATOM 1025 C C . LYS A 1 127 ? -4.378 7.071 0.104 1.00 98.00 127 LYS A C 1
ATOM 1027 O O . LYS A 1 127 ? -4.352 6.856 -1.105 1.00 98.00 127 LYS A O 1
ATOM 1032 N N . LYS A 1 128 ? -4.071 8.258 0.637 1.00 97.81 128 LYS A N 1
ATOM 1033 C CA . LYS A 1 128 ? -3.674 9.422 -0.166 1.00 97.81 128 LYS A CA 1
ATOM 1034 C C . LYS A 1 128 ? -2.440 9.125 -1.016 1.00 97.81 128 LYS A C 1
ATOM 1036 O O . LYS A 1 128 ? -2.371 9.570 -2.155 1.00 97.81 128 LYS A O 1
ATOM 1041 N N . TYR A 1 129 ? -1.475 8.389 -0.473 1.00 98.19 129 TYR A N 1
ATOM 1042 C CA . TYR A 1 129 ? -0.276 7.997 -1.202 1.00 98.19 129 TYR A CA 1
ATOM 1043 C C . TYR A 1 129 ? -0.589 7.064 -2.377 1.00 98.19 129 TYR A C 1
ATOM 1045 O O . TYR A 1 129 ? -0.084 7.260 -3.486 1.00 98.19 129 TYR A O 1
ATOM 1053 N N . LEU A 1 130 ? -1.452 6.069 -2.156 1.00 97.75 130 LEU A N 1
ATOM 1054 C CA . LEU A 1 130 ? -1.849 5.138 -3.209 1.00 97.75 130 LEU A CA 1
ATOM 1055 C C . LEU A 1 130 ? -2.643 5.825 -4.325 1.00 97.75 130 LEU A C 1
ATOM 1057 O O . LEU A 1 130 ? -2.525 5.424 -5.483 1.00 97.75 130 LEU A O 1
ATOM 1061 N N . ASP A 1 131 ? -3.406 6.872 -4.001 1.00 96.56 131 ASP A N 1
ATOM 1062 C CA . ASP A 1 131 ? -4.143 7.702 -4.970 1.00 96.56 131 ASP A CA 1
ATOM 1063 C C . ASP A 1 131 ? -3.218 8.541 -5.867 1.00 96.56 131 ASP A C 1
ATOM 1065 O O . ASP A 1 131 ? -3.627 9.002 -6.930 1.00 96.56 131 ASP A O 1
ATOM 1069 N N . GLN A 1 132 ? -1.962 8.731 -5.457 1.00 95.88 132 GLN A N 1
ATOM 1070 C CA . GLN A 1 132 ? -0.945 9.486 -6.192 1.00 95.88 132 GLN A CA 1
ATOM 1071 C C . GLN A 1 132 ? -0.084 8.601 -7.103 1.00 95.88 132 GLN A C 1
ATOM 1073 O O . GLN A 1 132 ? 0.967 9.048 -7.564 1.00 95.88 132 GLN A O 1
ATOM 1078 N N . MET A 1 133 ? -0.500 7.354 -7.357 1.00 95.06 133 MET A N 1
ATOM 1079 C CA . MET A 1 133 ? 0.210 6.466 -8.275 1.00 95.06 133 MET A CA 1
ATOM 1080 C C . MET A 1 133 ? 0.367 7.139 -9.654 1.00 95.06 133 MET A C 1
ATOM 1082 O O . MET A 1 133 ? -0.637 7.562 -10.234 1.00 95.06 133 MET A O 1
ATOM 1086 N N . PRO A 1 134 ? 1.597 7.230 -10.198 1.00 92.06 134 PRO A N 1
ATOM 1087 C CA . PRO A 1 134 ? 1.829 7.776 -11.529 1.00 92.06 134 PRO A CA 1
ATOM 1088 C C . PRO A 1 134 ? 0.998 7.030 -12.569 1.00 92.06 134 PRO A C 1
ATOM 1090 O O . PRO A 1 134 ? 1.028 5.804 -12.623 1.00 92.06 134 PRO A O 1
ATOM 1093 N N . S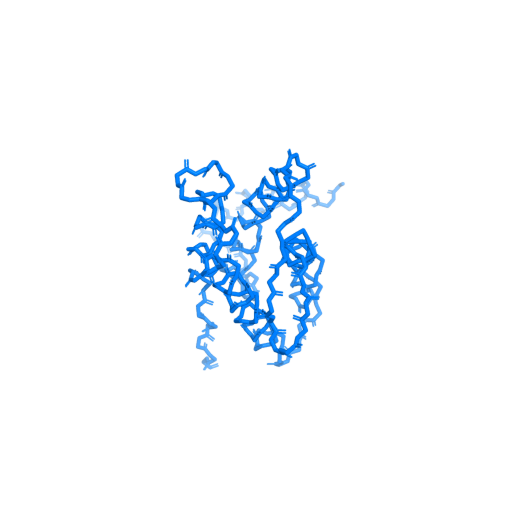ER A 1 135 ? 0.246 7.757 -13.393 1.00 77.94 135 SER A N 1
ATOM 1094 C CA . SER A 1 135 ? -0.426 7.191 -14.564 1.00 77.94 135 SER A CA 1
ATOM 1095 C C . SER A 1 135 ? 0.608 6.619 -15.530 1.00 77.94 135 SER A C 1
ATOM 1097 O O . SER A 1 135 ? 1.607 7.290 -15.782 1.00 77.94 135 SER A O 1
ATOM 1099 N N . SER A 1 136 ? 0.351 5.428 -16.087 1.00 61.50 136 SER A N 1
ATOM 1100 C CA . SER A 1 136 ? 1.233 4.787 -17.071 1.00 61.50 136 SER A CA 1
ATOM 1101 C C . SER A 1 136 ? 1.771 5.807 -18.083 1.00 61.50 136 SER A C 1
ATOM 1103 O O . SER A 1 136 ? 0.974 6.596 -18.609 1.00 61.50 136 SER A O 1
ATOM 1105 N N . PRO A 1 137 ? 3.083 5.799 -18.397 1.00 50.69 137 PRO A N 1
ATOM 1106 C CA . PRO A 1 137 ? 3.594 6.630 -19.471 1.00 50.69 137 PR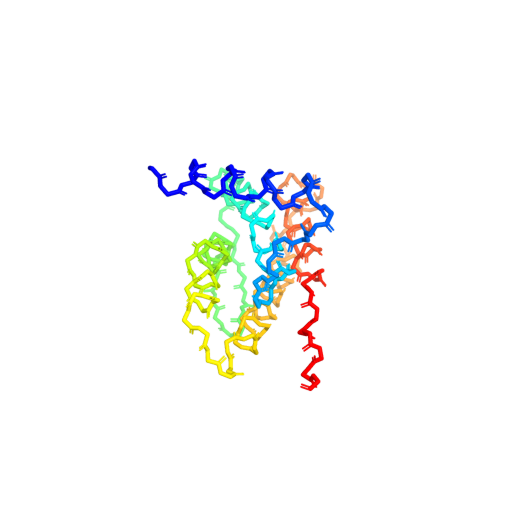O A CA 1
ATOM 1107 C C . PRO A 1 137 ? 2.814 6.277 -20.733 1.00 50.69 137 PRO A C 1
ATOM 1109 O O . PRO A 1 137 ? 2.545 5.098 -20.997 1.00 50.69 137 PRO A O 1
ATOM 1112 N N . LYS A 1 138 ? 2.397 7.316 -21.461 1.00 40.03 138 LYS A N 1
ATOM 1113 C CA . LYS A 1 138 ? 1.825 7.166 -22.794 1.00 40.03 138 LYS A CA 1
ATOM 1114 C C . LYS A 1 138 ? 2.777 6.268 -23.574 1.00 40.03 138 LYS A C 1
ATOM 1116 O O . LYS A 1 138 ? 3.969 6.551 -23.657 1.00 40.03 138 LYS A O 1
ATOM 1121 N N . THR A 1 139 ? 2.253 5.152 -24.056 1.00 38.75 139 THR A N 1
ATOM 1122 C CA . THR A 1 139 ? 2.874 4.406 -25.138 1.00 38.75 139 THR A CA 1
ATOM 1123 C C . THR A 1 139 ? 2.880 5.348 -26.335 1.00 38.75 139 THR A C 1
ATOM 1125 O O . THR A 1 139 ? 1.826 5.558 -26.938 1.00 38.75 139 THR A O 1
ATOM 1128 N N . ASP A 1 140 ? 4.015 5.990 -26.584 1.00 36.69 140 ASP A N 1
ATOM 1129 C CA . ASP A 1 140 ? 4.333 6.521 -27.907 1.00 36.69 140 ASP A CA 1
ATOM 1130 C C . ASP A 1 140 ? 4.647 5.352 -28.855 1.00 36.69 140 ASP A C 1
ATOM 1132 O O . ASP A 1 140 ? 5.321 4.390 -28.407 1.00 36.69 140 ASP A O 1
#

Sequence (140 aa):
MRNIKLFFKALWLTLKGEKPPELPHQDLRDWIQAGVPIAQKTLEILNTTNEITVKVDGRNQSATVIVKGIVYHLTQEYPYLLKHLTEHSALTIHATNMNDQYALQRLLESSEMVPNTPLKKHLDELKKYLDQMPSSPKTD

Secondary structure (DSSP, 8-state):
-HHHHHHHHHHHHHHTTPPPPPPTTHHHHHHHHHHHHHHHHHHHHHTTSPPPEEEETTEEEEHHHHHHHHHHIIIIIHHHHHHS--TTHHHHHHHHHHHHHHHHHHHHT-TT--TT-HHHHHHHHHHHHHHTPPP-----

Foldseek 3Di:
DVVVVVVVVQVVCVVVVHHDDQQAPNVQLVLLVVLLVLLVVLLVVCVVDDWDWFQDPNDIDTPNRLSVLVNCCSPPVLVVCSVVPDPCSVVVNLVSLVSSLRVLVRRLVDPPDDPPDPNNVSSVVSSVSSVPRDDRPPPD

Radius of gyration: 18.19 Å; chains: 1; bounding box: 50×28×46 Å

pLDDT: mean 88.28, std 13.01, range [36.69, 98.62]